Protein AF-A0A2R6CIW6-F1 (afdb_monomer_lite)

Sequence (72 aa):
EAIAAASIADEPAGGEACMEMGRAYLKDGRHFRDEGEPVEALAAFSYGHGWLDAGARLGVLEVPTEGQLFTV

Structure (mmCIF, N/CA/C/O backbone):
data_AF-A0A2R6CIW6-F1
#
_entry.id   AF-A0A2R6CIW6-F1
#
loop_
_atom_site.group_PDB
_atom_site.id
_atom_site.type_symbol
_atom_site.label_atom_id
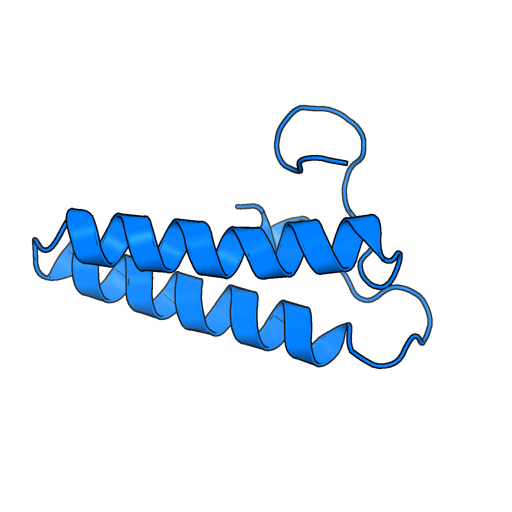_atom_site.label_alt_id
_atom_site.label_comp_id
_atom_site.label_asym_id
_atom_site.label_entity_id
_atom_site.label_seq_id
_atom_site.pdbx_PDB_ins_code
_atom_site.Cartn_x
_atom_site.Cartn_y
_atom_site.Cartn_z
_atom_site.occupancy
_atom_site.B_iso_or_equiv
_atom_site.auth_seq_id
_atom_site.auth_comp_id
_atom_site.auth_asym_id
_atom_site.auth_atom_id
_atom_site.pdbx_PDB_model_num
ATOM 1 N N . GLU A 1 1 ? -7.704 -3.462 -3.653 1.00 84.38 1 GLU A N 1
ATOM 2 C CA . GLU A 1 1 ? -6.680 -2.958 -2.705 1.00 84.38 1 GLU A CA 1
ATOM 3 C C . GLU A 1 1 ? -5.414 -2.664 -3.493 1.00 84.38 1 GLU A C 1
ATOM 5 O O . GLU A 1 1 ? -5.175 -3.392 -4.450 1.00 84.38 1 GLU A O 1
ATOM 10 N N . ALA A 1 2 ? -4.631 -1.641 -3.134 1.00 88.50 2 ALA A N 1
ATOM 11 C CA . ALA A 1 2 ? -3.433 -1.249 -3.890 1.00 88.50 2 ALA A CA 1
ATOM 12 C C . ALA A 1 2 ? -2.460 -2.421 -4.117 1.00 88.50 2 ALA A C 1
ATOM 14 O O . ALA A 1 2 ? -2.006 -2.636 -5.234 1.00 88.50 2 ALA A O 1
ATOM 15 N N . ILE A 1 3 ? -2.250 -3.273 -3.105 1.00 93.06 3 ILE A N 1
ATOM 16 C CA . ILE A 1 3 ? -1.370 -4.450 -3.216 1.00 93.06 3 ILE A CA 1
ATOM 17 C C . ILE A 1 3 ? -1.793 -5.441 -4.312 1.00 93.06 3 ILE A C 1
ATOM 19 O O . ILE A 1 3 ? -0.953 -6.137 -4.864 1.00 93.06 3 ILE A O 1
ATOM 23 N N . ALA A 1 4 ? -3.093 -5.525 -4.613 1.00 94.75 4 ALA A N 1
ATOM 24 C CA . ALA A 1 4 ? -3.626 -6.432 -5.629 1.00 94.75 4 ALA A CA 1
ATOM 25 C C . ALA A 1 4 ? -3.551 -5.832 -7.040 1.00 94.75 4 ALA A C 1
ATOM 27 O O . ALA A 1 4 ? -3.710 -6.555 -8.017 1.00 94.75 4 ALA A O 1
ATOM 28 N N . ALA A 1 5 ? -3.354 -4.516 -7.132 1.00 94.69 5 ALA A N 1
ATOM 29 C CA . ALA A 1 5 ? -3.222 -3.789 -8.386 1.00 94.69 5 ALA A CA 1
ATOM 30 C C . ALA A 1 5 ? -1.754 -3.593 -8.804 1.00 94.69 5 ALA A C 1
ATOM 32 O O . ALA A 1 5 ? -1.505 -3.307 -9.967 1.00 94.69 5 ALA A O 1
ATOM 33 N N . ALA A 1 6 ? -0.801 -3.736 -7.877 1.00 94.31 6 ALA A N 1
ATOM 34 C CA . ALA A 1 6 ? 0.626 -3.603 -8.150 1.00 94.31 6 ALA A CA 1
ATOM 35 C C . ALA A 1 6 ? 1.267 -4.932 -8.577 1.00 94.31 6 ALA A C 1
ATOM 37 O O . ALA A 1 6 ? 0.913 -5.998 -8.063 1.00 94.31 6 ALA A O 1
ATOM 38 N N . SER A 1 7 ? 2.262 -4.862 -9.461 1.00 94.56 7 SER A N 1
ATOM 39 C CA . SER A 1 7 ? 3.055 -6.022 -9.871 1.00 94.56 7 SER A CA 1
ATOM 40 C C . SER A 1 7 ? 4.542 -5.710 -10.065 1.00 94.56 7 SER A C 1
ATOM 42 O O . SER A 1 7 ? 4.943 -4.562 -10.219 1.00 94.56 7 SER A O 1
ATOM 44 N N . ILE A 1 8 ? 5.334 -6.782 -10.022 1.00 93.75 8 ILE A N 1
ATOM 45 C CA . ILE A 1 8 ? 6.730 -6.910 -10.458 1.00 93.75 8 ILE A CA 1
ATOM 46 C C . ILE A 1 8 ? 7.091 -6.191 -11.771 1.00 93.75 8 ILE A C 1
ATOM 48 O O . ILE A 1 8 ? 6.769 -6.786 -12.792 1.00 93.75 8 ILE A O 1
ATOM 52 N N . ALA A 1 9 ? 7.710 -5.004 -11.823 1.00 89.12 9 ALA A N 1
ATOM 53 C CA . ALA A 1 9 ? 8.252 -4.533 -13.112 1.00 89.12 9 ALA A CA 1
ATOM 54 C C . ALA A 1 9 ? 9.383 -5.472 -13.593 1.00 89.12 9 ALA A C 1
ATOM 56 O O . ALA A 1 9 ? 10.036 -6.100 -12.758 1.00 89.12 9 ALA A O 1
ATOM 57 N N . ASP A 1 10 ? 9.633 -5.576 -14.904 1.00 80.19 10 ASP A N 1
ATOM 58 C CA . ASP A 1 10 ? 10.674 -6.463 -15.460 1.00 80.19 10 ASP A CA 1
ATOM 59 C C . ASP A 1 10 ? 12.080 -6.110 -14.904 1.00 80.19 10 ASP A C 1
ATOM 61 O O . ASP A 1 10 ? 12.726 -5.155 -15.330 1.00 80.19 10 ASP A O 1
ATOM 65 N N . GLU A 1 11 ? 12.511 -6.881 -13.897 1.00 67.88 11 GLU A N 1
ATOM 66 C CA . GLU A 1 11 ? 13.784 -6.849 -13.151 1.00 67.88 11 GLU A CA 1
ATOM 67 C C . GLU A 1 11 ? 14.404 -5.479 -12.781 1.00 67.88 11 GLU A C 1
ATOM 69 O O . GLU A 1 11 ? 15.464 -5.090 -13.284 1.00 67.88 11 GLU A O 1
ATOM 74 N N . PRO A 1 12 ? 13.880 -4.821 -11.734 1.00 59.72 12 PRO A N 1
ATOM 75 C CA . PRO A 1 12 ? 14.670 -3.897 -10.929 1.00 59.72 12 PRO A CA 1
ATOM 76 C C . PRO A 1 12 ? 14.812 -4.369 -9.473 1.00 59.72 12 PRO A C 1
ATOM 78 O O . PRO A 1 12 ? 13.871 -4.843 -8.829 1.00 59.72 12 PRO A O 1
ATOM 81 N N . ALA A 1 13 ? 16.016 -4.204 -8.917 1.00 79.38 13 ALA A N 1
ATOM 82 C CA . ALA A 1 13 ? 16.285 -4.481 -7.509 1.00 79.38 13 ALA A CA 1
ATOM 83 C C . ALA A 1 13 ? 15.298 -3.714 -6.603 1.00 79.38 13 ALA A C 1
ATOM 85 O O . ALA A 1 13 ? 15.194 -2.492 -6.686 1.00 79.38 13 ALA A O 1
ATOM 86 N N . GLY A 1 14 ? 14.592 -4.430 -5.720 1.00 87.62 14 GLY A N 1
ATOM 87 C CA . GLY A 1 14 ? 13.727 -3.838 -4.690 1.00 87.62 14 GLY A CA 1
ATOM 88 C C . GLY A 1 14 ? 12.214 -3.973 -4.903 1.00 87.62 14 GLY A C 1
ATOM 89 O O . GLY A 1 14 ? 11.471 -3.729 -3.951 1.00 87.62 14 GLY A O 1
ATOM 90 N N . GLY A 1 15 ? 11.736 -4.417 -6.074 1.00 94.81 15 GLY A N 1
ATOM 91 C CA . GLY A 1 15 ? 10.299 -4.655 -6.304 1.00 94.81 15 GLY A CA 1
ATOM 92 C C . GLY A 1 15 ? 9.707 -5.707 -5.354 1.00 94.81 15 GLY A C 1
ATOM 93 O O . GLY A 1 15 ? 8.658 -5.489 -4.744 1.00 94.81 15 GLY A O 1
ATOM 94 N N . GLU A 1 16 ? 10.431 -6.809 -5.135 1.00 95.06 16 GLU A N 1
ATOM 95 C CA . GLU A 1 16 ? 10.048 -7.846 -4.164 1.00 95.06 16 GLU A CA 1
ATOM 96 C C . GLU A 1 16 ? 9.937 -7.294 -2.743 1.00 95.06 16 GLU A C 1
ATOM 98 O O . GLU A 1 16 ? 8.941 -7.559 -2.071 1.00 95.06 16 GLU A O 1
ATOM 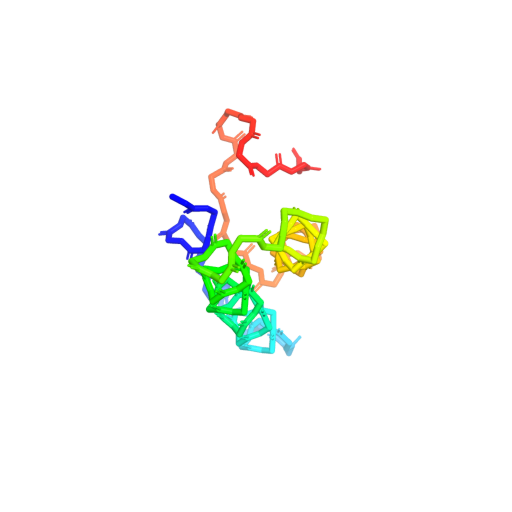103 N N . ALA A 1 17 ? 10.901 -6.468 -2.322 1.00 95.56 17 ALA A N 1
ATOM 104 C CA . ALA A 1 17 ? 10.895 -5.839 -1.005 1.00 95.56 17 ALA A CA 1
ATOM 105 C C . ALA A 1 17 ? 9.690 -4.899 -0.838 1.00 95.56 17 ALA A C 1
ATOM 107 O O . ALA A 1 17 ? 9.014 -4.941 0.186 1.00 95.56 17 ALA A O 1
ATOM 108 N N . CYS A 1 18 ? 9.351 -4.102 -1.858 1.00 96.88 18 CYS A N 1
ATOM 109 C CA . CYS A 1 18 ? 8.163 -3.242 -1.814 1.00 96.88 18 CYS A CA 1
ATOM 110 C C . CYS A 1 18 ? 6.872 -4.067 -1.665 1.00 96.88 18 CYS A C 1
ATOM 112 O O . CYS A 1 18 ? 6.015 -3.738 -0.843 1.00 96.88 18 CYS A O 1
ATOM 114 N N . MET A 1 19 ? 6.744 -5.166 -2.418 1.00 97.31 19 MET A N 1
ATOM 115 C CA . MET A 1 19 ? 5.581 -6.057 -2.340 1.00 97.31 19 MET A CA 1
ATOM 116 C C . MET A 1 19 ? 5.510 -6.826 -1.014 1.00 97.31 19 MET A C 1
ATOM 118 O O . MET A 1 19 ? 4.419 -7.042 -0.484 1.00 97.31 19 MET A O 1
ATOM 122 N N . GLU A 1 20 ? 6.650 -7.252 -0.471 1.00 97.69 20 GLU A N 1
ATOM 123 C CA . GLU A 1 20 ? 6.742 -7.881 0.847 1.00 97.69 20 GLU A CA 1
ATOM 124 C C . GLU A 1 20 ? 6.276 -6.921 1.940 1.00 97.69 20 GLU A C 1
ATOM 126 O O . GLU A 1 20 ? 5.364 -7.261 2.696 1.00 97.69 20 GLU A O 1
ATOM 131 N N . MET A 1 21 ? 6.817 -5.702 1.962 1.00 98.19 21 MET A N 1
ATOM 132 C CA . MET A 1 21 ? 6.446 -4.684 2.942 1.00 98.19 21 MET A CA 1
ATOM 133 C C . MET A 1 21 ? 4.973 -4.284 2.811 1.00 98.19 21 MET A C 1
ATOM 135 O O . MET A 1 21 ? 4.260 -4.228 3.813 1.00 98.19 21 MET A O 1
ATOM 139 N N . GLY A 1 22 ? 4.468 -4.101 1.587 1.00 98.25 22 GLY A N 1
ATOM 140 C CA . GLY A 1 22 ? 3.050 -3.831 1.349 1.00 98.25 22 GLY A CA 1
ATOM 141 C C . GLY A 1 22 ? 2.130 -4.936 1.889 1.00 98.25 22 GLY A C 1
ATOM 142 O O . GLY A 1 22 ? 1.107 -4.642 2.510 1.00 98.25 22 GLY A O 1
ATOM 143 N N . ARG A 1 23 ? 2.499 -6.216 1.722 1.00 98.56 23 ARG A N 1
ATOM 144 C CA . ARG A 1 23 ? 1.744 -7.354 2.283 1.00 98.56 23 ARG A CA 1
ATOM 145 C C . ARG A 1 23 ? 1.845 -7.440 3.805 1.00 98.56 23 ARG A C 1
ATOM 147 O O . ARG A 1 23 ? 0.827 -7.698 4.448 1.00 98.56 23 ARG A O 1
ATOM 154 N N . ALA A 1 24 ? 3.038 -7.245 4.365 1.00 98.50 24 ALA A N 1
ATOM 155 C CA . ALA A 1 24 ? 3.272 -7.305 5.806 1.00 98.50 24 ALA A CA 1
ATOM 156 C C . ALA A 1 24 ? 2.410 -6.268 6.536 1.00 98.50 24 ALA A C 1
ATOM 158 O O . ALA A 1 24 ? 1.592 -6.620 7.380 1.00 98.50 24 ALA A O 1
ATOM 159 N N . TYR A 1 25 ? 2.471 -5.012 6.102 1.00 98.62 25 TYR A N 1
ATOM 160 C CA . TYR A 1 25 ? 1.712 -3.937 6.733 1.00 98.62 25 TYR A CA 1
ATOM 161 C C . TYR A 1 25 ? 0.206 -3.983 6.447 1.00 98.62 25 TYR A C 1
ATOM 163 O O . TYR A 1 25 ? -0.590 -3.537 7.273 1.00 98.62 25 TYR A O 1
ATOM 171 N N . LEU A 1 26 ? -0.224 -4.578 5.327 1.00 98.50 26 LEU A N 1
ATOM 172 C CA . LEU A 1 26 ? -1.640 -4.894 5.123 1.00 98.50 26 LEU A CA 1
ATOM 173 C C . LEU A 1 26 ? -2.134 -5.926 6.144 1.00 98.50 26 LEU A C 1
ATOM 175 O O . LEU A 1 26 ? -3.249 -5.799 6.652 1.00 98.50 26 LEU A O 1
ATOM 179 N N . LYS A 1 27 ? -1.329 -6.953 6.434 1.00 98.62 27 LYS A N 1
ATOM 180 C CA . LYS A 1 27 ? -1.654 -7.955 7.454 1.00 98.62 27 LYS A CA 1
ATOM 181 C C . LYS A 1 27 ? -1.720 -7.314 8.842 1.00 98.62 27 LYS A C 1
ATOM 183 O O . LYS A 1 27 ? -2.705 -7.537 9.540 1.00 98.62 27 LYS A O 1
ATOM 188 N N . ASP A 1 28 ? -0.742 -6.484 9.192 1.00 98.69 28 ASP A N 1
ATOM 189 C CA . ASP A 1 28 ? -0.700 -5.791 10.485 1.00 98.69 28 ASP A CA 1
ATOM 190 C C . ASP A 1 28 ? -1.879 -4.828 10.645 1.00 98.69 28 ASP A C 1
ATOM 192 O O . ASP A 1 28 ? -2.569 -4.849 11.659 1.00 98.69 28 ASP A O 1
ATOM 196 N N . GLY A 1 29 ? -2.205 -4.048 9.611 1.00 98.69 29 GLY A N 1
ATOM 197 C CA . GLY A 1 29 ? -3.353 -3.146 9.667 1.00 98.69 29 GLY A CA 1
ATOM 198 C C . GLY A 1 29 ? -4.683 -3.881 9.847 1.00 98.69 29 GLY A C 1
ATOM 199 O O . GLY A 1 29 ? -5.560 -3.405 10.567 1.00 98.69 29 GLY A O 1
ATOM 200 N N . ARG A 1 30 ? -4.844 -5.067 9.239 1.00 98.50 30 ARG A N 1
ATOM 201 C CA . ARG A 1 30 ? -6.022 -5.920 9.482 1.00 98.50 30 ARG A CA 1
ATOM 202 C C . ARG A 1 30 ? -6.053 -6.420 10.920 1.00 98.50 30 ARG A C 1
ATOM 204 O O . ARG A 1 30 ? -7.112 -6.363 11.528 1.00 98.50 30 ARG A O 1
ATOM 211 N N . HIS A 1 31 ? -4.911 -6.856 11.447 1.00 98.69 31 HIS A N 1
ATOM 212 C CA . HIS A 1 31 ? -4.787 -7.311 12.828 1.00 98.69 31 HIS A CA 1
ATOM 213 C C . HIS A 1 31 ? -5.188 -6.215 13.823 1.00 98.69 31 HIS A C 1
ATOM 215 O O . HIS A 1 31 ? -6.147 -6.412 14.562 1.00 98.69 31 HIS A O 1
ATOM 221 N N . PHE A 1 32 ? -4.570 -5.032 13.752 1.00 98.69 32 PHE A N 1
ATOM 222 C CA . PHE A 1 32 ? -4.894 -3.905 14.636 1.00 98.69 32 PHE A CA 1
ATOM 223 C C . PHE A 1 32 ? -6.352 -3.458 14.515 1.00 98.69 32 PHE A C 1
ATOM 225 O O . PHE A 1 32 ? -7.019 -3.160 15.504 1.00 98.69 32 PHE A O 1
ATOM 232 N N . ARG A 1 33 ? -6.903 -3.455 13.296 1.00 98.50 33 ARG A N 1
ATOM 233 C CA . ARG A 1 33 ? -8.316 -3.124 13.092 1.00 98.50 33 ARG A CA 1
ATOM 234 C C . ARG A 1 33 ? -9.231 -4.134 13.784 1.00 98.50 33 ARG A C 1
ATOM 236 O O . ARG A 1 33 ? -10.224 -3.727 14.383 1.00 98.50 33 ARG A O 1
ATOM 243 N N . ASP A 1 34 ? -8.920 -5.422 13.675 1.00 98.62 34 ASP A N 1
ATOM 244 C CA . ASP A 1 34 ? -9.713 -6.494 14.274 1.00 98.62 34 ASP A CA 1
ATOM 245 C C . ASP A 1 34 ? -9.576 -6.504 15.818 1.00 98.62 34 ASP A C 1
ATOM 247 O O . ASP A 1 34 ? -10.508 -6.918 16.506 1.00 98.62 34 ASP A O 1
ATOM 251 N N . GLU A 1 35 ? -8.479 -5.964 16.367 1.00 98.62 35 GLU A N 1
ATOM 252 C CA . GLU A 1 35 ? -8.269 -5.726 17.809 1.00 98.62 35 GLU A CA 1
ATOM 253 C C . GLU A 1 35 ? -8.889 -4.415 18.332 1.00 98.62 35 GLU A C 1
ATOM 255 O O . GLU A 1 35 ? -8.933 -4.182 19.540 1.00 98.62 35 GLU A O 1
ATOM 260 N N . GLY A 1 36 ? -9.447 -3.577 17.452 1.00 98.38 36 GLY A N 1
ATOM 261 C CA . GLY A 1 36 ? -10.069 -2.309 17.840 1.00 98.38 36 GLY A CA 1
ATOM 262 C C . GLY A 1 36 ? -9.073 -1.169 18.075 1.00 98.38 36 GLY A C 1
ATOM 263 O O . GLY A 1 36 ? -9.398 -0.224 18.794 1.00 98.38 36 GLY A O 1
ATOM 264 N N . GLU A 1 37 ? -7.901 -1.234 17.441 1.00 98.69 37 GLU A N 1
ATOM 265 C CA . GLU A 1 37 ? -6.813 -0.251 17.501 1.00 98.69 37 GLU A CA 1
ATOM 266 C C . GLU A 1 37 ? -6.748 0.566 16.188 1.00 98.69 37 GLU A C 1
ATOM 268 O O . GLU A 1 37 ? -5.961 0.281 15.280 1.00 98.69 37 GLU A O 1
ATOM 273 N N . PRO A 1 38 ? -7.630 1.571 15.996 1.00 98.12 38 PRO A N 1
ATOM 274 C CA . PRO A 1 38 ? -7.798 2.233 14.702 1.00 98.12 38 PRO A CA 1
ATOM 275 C C . PRO A 1 38 ? -6.615 3.122 14.297 1.00 98.12 38 PRO A C 1
ATOM 277 O O . PRO A 1 38 ? -6.414 3.339 13.101 1.00 98.12 38 PRO A O 1
ATOM 280 N N . VAL A 1 39 ? -5.851 3.657 15.255 1.00 98.62 39 VAL A N 1
ATOM 281 C CA . VAL A 1 39 ? -4.696 4.523 14.967 1.00 98.62 39 VAL A CA 1
ATOM 282 C C . VAL A 1 39 ? -3.540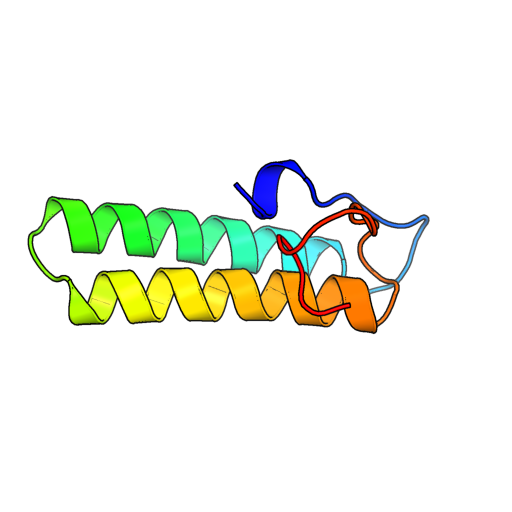 3.679 14.439 1.00 98.62 39 VAL A C 1
ATOM 284 O O . VAL A 1 39 ? -2.959 4.005 13.405 1.00 98.62 39 VAL A O 1
ATOM 287 N N . GLU A 1 40 ? -3.268 2.558 15.095 1.00 98.62 40 GLU A N 1
ATOM 288 C CA . GLU A 1 40 ? -2.273 1.557 14.729 1.00 98.62 40 GLU A CA 1
ATOM 289 C C . GLU A 1 40 ? -2.633 0.914 13.386 1.00 98.62 40 GLU A C 1
ATOM 291 O O . GLU A 1 40 ? -1.789 0.822 12.491 1.00 98.62 40 GLU A O 1
ATOM 296 N N . ALA A 1 41 ? -3.913 0.579 13.184 1.00 98.75 41 ALA A N 1
ATO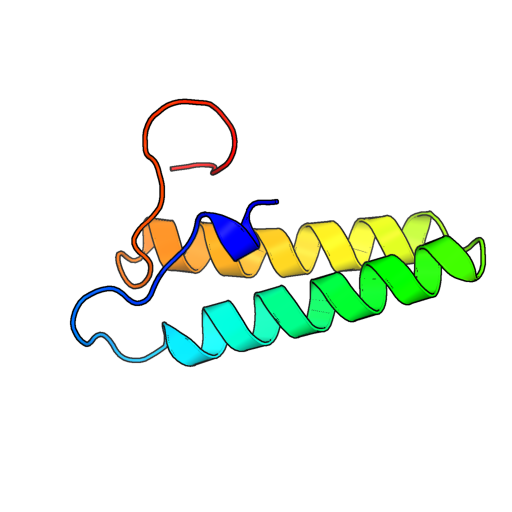M 297 C CA . ALA A 1 41 ? -4.412 0.078 11.909 1.00 98.75 41 ALA A CA 1
ATOM 298 C C . ALA A 1 41 ? -4.190 1.078 10.769 1.00 98.75 41 ALA A C 1
ATOM 300 O O . ALA A 1 41 ? -3.665 0.715 9.713 1.00 98.75 41 ALA A O 1
ATOM 301 N N . LEU A 1 42 ? -4.558 2.349 10.976 1.00 98.62 42 LEU A N 1
ATOM 302 C CA . LEU A 1 42 ? -4.363 3.399 9.978 1.00 98.62 42 LEU A CA 1
ATOM 303 C C . LEU A 1 42 ? -2.877 3.613 9.677 1.00 98.62 42 LEU A C 1
ATOM 305 O O . LEU A 1 42 ? -2.515 3.758 8.508 1.00 98.62 42 LEU A O 1
ATOM 309 N N . ALA A 1 43 ? -2.022 3.608 10.701 1.00 98.69 43 ALA A N 1
ATOM 310 C CA . ALA A 1 43 ? -0.580 3.745 10.539 1.00 98.69 43 ALA A CA 1
ATOM 311 C C . ALA A 1 43 ? -0.007 2.595 9.700 1.00 98.69 43 ALA A C 1
ATOM 313 O O . ALA A 1 43 ? 0.707 2.848 8.728 1.00 98.69 43 ALA A O 1
ATOM 314 N N . ALA A 1 44 ? -0.381 1.352 10.012 1.00 98.69 44 ALA A N 1
ATOM 315 C CA . ALA A 1 44 ? 0.056 0.181 9.265 1.00 98.69 44 ALA A CA 1
ATOM 316 C C . ALA A 1 44 ? -0.419 0.230 7.805 1.00 98.69 44 ALA A C 1
ATOM 318 O O . ALA A 1 44 ? 0.402 0.138 6.894 1.00 98.69 44 ALA A O 1
ATOM 319 N N . PHE A 1 45 ? -1.709 0.482 7.550 1.00 98.50 45 PHE A N 1
ATOM 320 C CA . PHE A 1 45 ? -2.216 0.600 6.178 1.00 98.50 45 PHE A CA 1
ATOM 321 C C . PHE A 1 45 ? -1.517 1.711 5.389 1.00 98.50 45 PHE A C 1
ATOM 323 O O . PHE A 1 45 ? -1.128 1.492 4.242 1.00 98.50 45 PHE A O 1
ATOM 330 N N . SER A 1 46 ? -1.323 2.880 6.003 1.00 98.06 46 SER A N 1
ATOM 331 C CA . SER A 1 46 ? -0.671 4.023 5.357 1.00 98.06 46 SER A CA 1
ATOM 332 C C . SER A 1 46 ? 0.785 3.715 5.013 1.00 98.06 46 SER A C 1
ATOM 334 O O . SER A 1 46 ? 1.245 4.034 3.919 1.00 98.06 46 SER A O 1
ATOM 336 N N . TYR A 1 47 ? 1.509 3.056 5.919 1.00 98.31 47 TYR A N 1
ATOM 337 C CA . TYR A 1 47 ? 2.907 2.704 5.697 1.00 98.31 47 TYR A CA 1
ATOM 338 C C . TYR A 1 47 ? 3.068 1.619 4.623 1.00 98.31 47 TYR A C 1
ATOM 340 O O . TYR A 1 47 ? 3.907 1.757 3.733 1.00 98.31 47 TYR A O 1
ATOM 348 N N . GLY A 1 48 ? 2.210 0.592 4.633 1.00 98.06 48 GLY A N 1
ATOM 349 C CA . GLY A 1 48 ? 2.155 -0.408 3.564 1.00 98.06 48 GLY A CA 1
ATOM 350 C C . GLY A 1 48 ? 1.842 0.209 2.199 1.00 98.06 48 GLY A C 1
ATOM 351 O O . GLY A 1 48 ? 2.475 -0.145 1.208 1.00 98.06 48 GLY A O 1
ATOM 352 N N . HIS A 1 49 ? 0.926 1.181 2.145 1.00 97.69 49 HIS A N 1
ATOM 353 C CA . HIS A 1 49 ? 0.630 1.926 0.919 1.00 97.69 49 HIS A CA 1
ATOM 354 C C . HIS A 1 49 ? 1.820 2.767 0.444 1.00 97.69 49 HIS A C 1
ATOM 356 O O . HIS A 1 49 ? 2.111 2.806 -0.748 1.00 97.69 49 HIS A O 1
ATOM 362 N N . GLY A 1 50 ? 2.548 3.390 1.375 1.00 97.50 50 GLY A N 1
ATOM 363 C CA . GLY A 1 50 ? 3.744 4.177 1.075 1.00 97.50 50 GLY A CA 1
ATOM 364 C C . GLY A 1 50 ? 4.838 3.373 0.367 1.00 97.50 50 GLY A C 1
ATOM 365 O O . GLY A 1 50 ? 5.465 3.892 -0.553 1.00 97.50 50 GLY A O 1
ATOM 366 N N . TRP A 1 51 ? 5.029 2.099 0.727 1.00 97.88 51 TRP A N 1
ATOM 367 C CA . TRP A 1 51 ? 5.946 1.199 0.012 1.00 97.88 51 TRP A CA 1
ATOM 368 C C . TRP A 1 51 ? 5.518 0.946 -1.436 1.00 97.88 51 TRP A C 1
ATOM 370 O O . TRP A 1 51 ? 6.367 0.896 -2.326 1.00 97.88 51 TRP A O 1
ATOM 380 N N . LEU A 1 52 ? 4.214 0.820 -1.685 1.00 97.44 52 LEU A N 1
ATOM 381 C CA . LEU A 1 52 ? 3.688 0.595 -3.029 1.00 97.44 52 LEU A CA 1
ATOM 382 C C . LEU A 1 52 ? 3.784 1.853 -3.898 1.00 97.44 52 LEU A C 1
ATOM 384 O O . LEU A 1 52 ? 4.239 1.765 -5.034 1.00 97.44 52 LEU A O 1
ATOM 388 N N . ASP A 1 53 ? 3.442 3.021 -3.350 1.00 97.06 53 ASP A N 1
ATOM 389 C CA . ASP A 1 53 ? 3.613 4.309 -4.033 1.00 97.06 53 ASP A CA 1
ATOM 390 C C . ASP A 1 53 ? 5.089 4.596 -4.338 1.00 97.06 53 ASP A C 1
ATOM 392 O O . ASP A 1 53 ? 5.424 5.046 -5.433 1.00 97.06 53 ASP A O 1
ATOM 396 N N . ALA A 1 54 ? 5.993 4.314 -3.394 1.00 95.56 54 ALA A N 1
ATOM 397 C CA . ALA A 1 54 ? 7.428 4.449 -3.621 1.00 95.56 54 ALA A CA 1
ATOM 398 C C . ALA A 1 54 ? 7.903 3.511 -4.738 1.00 95.56 54 ALA A C 1
ATOM 400 O O . ALA A 1 54 ? 8.615 3.952 -5.641 1.00 95.56 54 ALA A O 1
ATOM 401 N N . 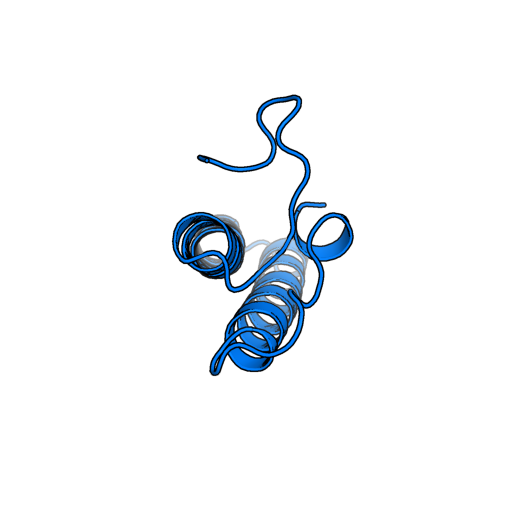GLY A 1 55 ? 7.469 2.247 -4.712 1.00 95.44 55 GLY A N 1
ATOM 402 C CA . GLY A 1 55 ? 7.793 1.275 -5.750 1.00 95.44 55 GLY A CA 1
ATOM 403 C C . GLY A 1 55 ? 7.307 1.709 -7.135 1.00 95.44 55 GLY A C 1
ATOM 404 O O . GLY A 1 55 ? 8.062 1.654 -8.105 1.00 95.44 55 GLY A O 1
ATOM 405 N N . ALA A 1 56 ? 6.081 2.226 -7.214 1.00 95.00 56 ALA A N 1
ATOM 406 C CA . ALA A 1 56 ? 5.498 2.745 -8.444 1.00 95.00 56 ALA A CA 1
ATOM 407 C C . ALA A 1 56 ? 6.253 3.978 -8.976 1.00 95.00 56 ALA A C 1
ATOM 409 O O . ALA A 1 56 ? 6.619 4.030 -10.148 1.00 95.00 56 ALA A O 1
ATOM 410 N N . ARG A 1 57 ? 6.572 4.949 -8.109 1.00 94.25 57 ARG A N 1
ATOM 411 C CA . ARG A 1 57 ? 7.324 6.164 -8.487 1.00 94.25 57 ARG A CA 1
ATOM 412 C C . ARG A 1 57 ? 8.750 5.879 -8.942 1.00 94.25 57 ARG A C 1
ATOM 414 O O . ARG A 1 57 ? 9.270 6.588 -9.797 1.00 94.25 57 ARG A O 1
ATOM 421 N N . LEU A 1 58 ? 9.390 4.872 -8.351 1.00 93.56 58 LEU A N 1
ATOM 422 C CA . LEU A 1 58 ? 10.729 4.433 -8.74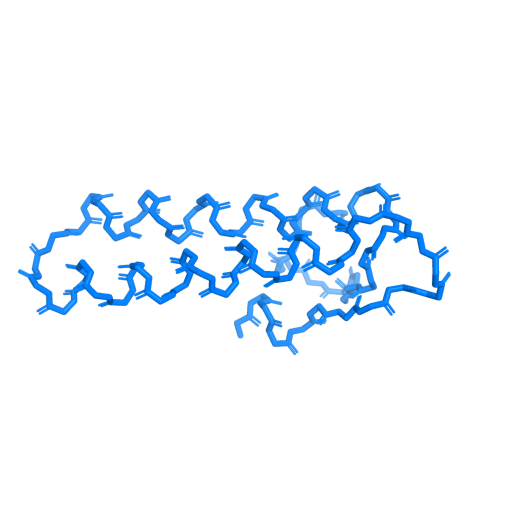0 1.00 93.56 58 LEU A CA 1
ATOM 423 C C . LEU A 1 58 ? 10.721 3.566 -10.008 1.00 93.56 58 LEU A C 1
ATOM 425 O O . LEU A 1 58 ? 11.793 3.222 -10.500 1.00 93.56 58 LEU A O 1
ATOM 429 N N . GLY A 1 59 ? 9.543 3.208 -10.531 1.00 93.12 59 GLY A N 1
ATOM 430 C CA . GLY A 1 59 ? 9.402 2.322 -11.685 1.00 93.12 59 GLY A CA 1
ATOM 431 C C . GLY A 1 59 ? 9.767 0.868 -11.387 1.00 93.12 59 GLY A C 1
ATOM 432 O O . GLY A 1 59 ? 10.024 0.109 -12.314 1.00 93.12 59 GLY A O 1
ATOM 433 N N . VAL A 1 60 ? 9.816 0.477 -10.106 1.00 95.56 60 VAL A N 1
ATOM 434 C CA . VAL A 1 60 ? 10.094 -0.910 -9.700 1.00 95.56 60 VAL A CA 1
ATOM 435 C C . VAL A 1 60 ? 8.834 -1.750 -9.522 1.00 95.56 60 VAL A C 1
ATOM 437 O O . VAL A 1 60 ? 8.919 -2.974 -9.442 1.00 95.56 60 VAL A O 1
ATOM 440 N N . LEU A 1 61 ? 7.671 -1.098 -9.476 1.00 95.75 61 LEU A N 1
ATOM 441 C CA . LEU A 1 61 ? 6.361 -1.728 -9.566 1.00 95.75 61 LEU A CA 1
ATOM 442 C C . LEU A 1 61 ? 5.586 -1.146 -10.744 1.00 95.75 61 LEU A C 1
ATOM 444 O O . LEU A 1 61 ? 5.541 0.071 -10.920 1.00 95.75 61 LEU A O 1
ATOM 448 N N . GLU A 1 62 ? 4.915 -2.013 -11.491 1.00 95.19 62 GLU A N 1
ATOM 449 C CA . GLU A 1 62 ? 3.869 -1.612 -12.424 1.00 95.19 62 GLU A CA 1
ATOM 450 C C . GLU A 1 62 ? 2.544 -1.468 -11.676 1.00 95.19 62 GLU A C 1
ATOM 452 O O . GLU A 1 62 ? 2.139 -2.362 -10.925 1.00 95.19 62 GLU A O 1
ATOM 457 N N . VAL A 1 63 ? 1.866 -0.339 -11.885 1.00 95.31 63 VAL A N 1
ATOM 458 C CA . VAL A 1 63 ? 0.582 -0.014 -11.256 1.00 95.31 63 VAL A CA 1
ATOM 459 C C . VAL A 1 63 ? -0.363 0.639 -12.268 1.00 95.31 63 VAL A C 1
ATOM 461 O O . VAL A 1 63 ? 0.105 1.247 -13.235 1.00 95.31 63 VAL A O 1
ATOM 464 N N . PRO A 1 64 ? -1.691 0.575 -12.063 1.00 93.19 64 PRO A N 1
ATOM 465 C CA . PRO A 1 64 ? -2.634 1.337 -12.866 1.00 93.19 64 PRO A CA 1
ATOM 466 C C . PRO A 1 64 ? -2.366 2.837 -12.735 1.00 93.19 64 PRO A C 1
ATOM 468 O O . PRO A 1 64 ? -2.300 3.369 -11.628 1.00 93.19 64 PRO A O 1
ATOM 471 N N . THR A 1 65 ? -2.259 3.514 -13.873 1.00 86.62 65 THR A N 1
ATOM 472 C CA . THR A 1 65 ? -2.119 4.976 -13.955 1.00 86.62 65 THR A CA 1
ATOM 473 C C . THR A 1 65 ? -3.469 5.685 -14.051 1.00 86.62 65 THR A C 1
ATOM 475 O O . THR A 1 65 ? -3.558 6.899 -13.884 1.00 86.62 65 THR A O 1
ATOM 478 N N . GLU A 1 66 ? -4.542 4.936 -14.303 1.00 87.38 66 GLU A N 1
ATOM 479 C CA . GLU A 1 66 ? -5.902 5.453 -14.280 1.00 87.38 66 GLU A CA 1
ATOM 480 C C . GLU A 1 66 ? -6.465 5.422 -12.852 1.00 87.38 66 GLU A C 1
ATOM 482 O O . GLU A 1 66 ? -6.507 4.380 -12.194 1.00 87.38 66 GLU A O 1
ATOM 487 N N . GLY A 1 67 ? -6.955 6.571 -12.384 1.00 87.75 67 GLY A N 1
ATOM 488 C CA . GLY A 1 67 ? -7.635 6.702 -11.095 1.00 87.75 67 GLY A CA 1
ATOM 489 C C . GLY A 1 67 ? -6.774 7.331 -9.998 1.00 87.75 67 GLY A C 1
ATOM 490 O O . GLY A 1 67 ? -5.864 8.102 -10.269 1.00 87.75 67 GLY A O 1
ATOM 491 N N . GLN A 1 68 ? -7.136 7.060 -8.741 1.00 89.94 68 GLN A N 1
ATOM 492 C CA . GLN A 1 68 ? -6.531 7.675 -7.544 1.00 89.94 68 GLN A CA 1
ATOM 493 C C . GLN A 1 68 ? -5.991 6.631 -6.557 1.00 89.94 68 GLN A C 1
ATOM 495 O O . GLN A 1 68 ? -5.831 6.912 -5.372 1.00 89.94 68 GLN A O 1
ATOM 500 N N . LEU A 1 69 ? -5.784 5.394 -7.021 1.00 91.75 69 LEU A N 1
ATOM 501 C CA . LEU A 1 69 ? -5.330 4.305 -6.158 1.00 91.75 69 LEU A CA 1
ATOM 502 C C . LEU A 1 69 ? -3.852 4.450 -5.775 1.00 91.75 69 LEU A C 1
ATOM 504 O O . LEU A 1 69 ? -3.471 3.996 -4.708 1.00 91.75 69 LEU A O 1
ATOM 508 N N . PHE A 1 70 ? -3.055 5.097 -6.624 1.00 92.00 70 PHE A N 1
ATOM 509 C CA . PHE A 1 70 ? -1.642 5.386 -6.399 1.00 92.00 70 PHE A CA 1
ATOM 510 C C . PHE A 1 70 ? -1.392 6.882 -6.568 1.00 92.00 70 PHE A C 1
ATOM 512 O O . PHE A 1 70 ? -2.131 7.565 -7.277 1.00 92.00 70 PHE A O 1
ATOM 519 N N . THR A 1 71 ? -0.346 7.396 -5.925 1.00 88.19 71 THR A N 1
ATOM 520 C CA . THR A 1 71 ? 0.031 8.821 -5.997 1.00 88.19 71 THR A CA 1
ATOM 521 C C . THR A 1 71 ? 1.076 9.109 -7.082 1.00 88.19 71 THR A C 1
ATOM 523 O O . THR A 1 71 ? 1.975 9.938 -6.881 1.00 88.19 71 THR A O 1
ATOM 526 N N . VAL A 1 72 ? 0.990 8.386 -8.202 1.00 82.12 72 VAL A N 1
ATOM 527 C CA . VAL A 1 72 ? 1.873 8.504 -9.377 1.00 82.12 72 VAL A CA 1
ATOM 528 C C . VAL A 1 72 ? 1.295 9.398 -10.461 1.00 82.12 72 VAL A C 1
ATOM 530 O O . VAL A 1 72 ? 0.054 9.525 -10.530 1.00 82.12 72 VAL A O 1
#

pLDDT: mean 94.07, std 6.95, range [59.72, 98.75]

Foldseek 3Di:
DQLVQKDFDDDDPCLVVLSVLLVVLCVQLVVCVVVVNNVSNVVSNVRSLVSSLVCVVVVRMDGDPPDDSHPD

Radius of gyration: 12.36 Å; chains: 1; bounding box: 26×17×33 Å

Secondary structure (DSSP, 8-state):
-HHHH-EE-SS-TTHHHHHHHHHHHHHHHHHHHHHT-HHHHHHHHHHHHHHHHHHHHTTSEE---SSSSS--